Protein AF-A0A7I7ULF3-F1 (afdb_monomer_lite)

Secondary structure (DSSP, 8-state):
---SGGGT-EEEEE-TTTTHHHHHT----EEEETTEEEEEEETTTTSEEEEEETTEEEEEEEEETT-HHHHHHHHHHHHTSS-EEEE--EEEEEEEEPPTT---TTSEEEEEEEE-TT-EEEEESS-SSTTEEEEEEE-SS-SSS-EEEEEEEEE--EEEE--

Organism: Mycolicibacterium pulveris (NCBI:txid36813)

pLDDT: mean 87.23, std 12.92, range [45.28, 98.44]

Sequence (163 aa):
MYGGPANHGWIEQLDRHAFDETLRATPDLHLLINHQGMPLARTKSGTLSLSVDDHGLKVVAVLDRSDPDVQRLEPKMRRGDMDEMSFAFRVKAQKWEAAPGFTDPESLRIIQRVDLNKGDVSVVNFGANPTTSASVRTLTPAINGRTQLFRARFAALTRKVSN

Radius of gyration: 17.11 Å; chains: 1; bounding box: 45×36×48 Å

Structure (mmCIF, N/CA/C/O backbone):
data_AF-A0A7I7ULF3-F1
#
_entry.id   AF-A0A7I7ULF3-F1
#
loop_
_atom_site.group_PDB
_atom_site.id
_atom_site.type_symbol
_atom_site.label_atom_id
_atom_site.label_alt_id
_atom_site.label_comp_id
_atom_site.label_asym_id
_atom_site.label_entity_id
_atom_site.label_seq_id
_atom_site.pdbx_PDB_ins_code
_atom_site.Cartn_x
_atom_site.Cartn_y
_atom_site.Cartn_z
_atom_site.occupancy
_atom_site.B_iso_or_equiv
_atom_site.auth_seq_id
_atom_site.auth_comp_id
_atom_site.auth_asym_id
_atom_site.auth_atom_id
_atom_site.pdbx_PDB_model_num
ATOM 1 N N . MET A 1 1 ? 8.443 13.904 -10.238 1.00 50.88 1 MET A N 1
ATOM 2 C CA . MET A 1 1 ? 9.017 12.545 -10.132 1.00 50.88 1 MET A CA 1
ATOM 3 C C . MET A 1 1 ? 10.221 12.476 -11.067 1.00 50.88 1 MET A C 1
ATOM 5 O O . MET A 1 1 ? 10.044 12.338 -12.272 1.00 50.88 1 MET A O 1
ATOM 9 N N . TYR A 1 2 ? 11.415 12.715 -10.524 1.00 62.31 2 TYR A N 1
ATOM 10 C CA . TYR A 1 2 ? 12.687 12.562 -11.239 1.00 62.31 2 TYR A CA 1
ATOM 11 C C .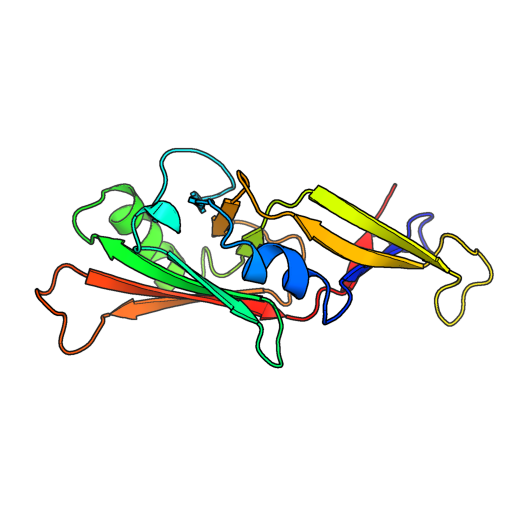 TYR A 1 2 ? 13.025 11.061 -11.344 1.00 62.31 2 TYR A C 1
ATOM 13 O O . TYR A 1 2 ? 12.613 10.304 -10.469 1.00 62.31 2 TYR A O 1
ATOM 21 N N . GLY A 1 3 ? 13.701 10.631 -12.414 1.00 81.06 3 GLY A N 1
ATOM 22 C CA . GLY A 1 3 ? 14.103 9.231 -12.633 1.00 81.06 3 GLY A CA 1
ATOM 23 C C . GLY A 1 3 ? 13.655 8.640 -13.973 1.00 81.06 3 GLY A C 1
ATOM 24 O O . GLY A 1 3 ? 13.226 9.360 -14.883 1.00 81.06 3 GLY A O 1
ATOM 25 N N . GLY A 1 4 ? 13.742 7.316 -14.082 1.00 85.56 4 GLY A N 1
ATOM 26 C CA . GLY A 1 4 ? 13.380 6.531 -15.258 1.00 85.56 4 GLY A CA 1
ATOM 27 C C . GLY A 1 4 ? 14.525 6.344 -16.264 1.00 85.56 4 GLY A C 1
ATOM 28 O O . GLY A 1 4 ? 15.601 6.912 -16.082 1.00 85.56 4 GLY A O 1
ATOM 29 N N . PRO A 1 5 ? 14.283 5.592 -17.351 1.00 89.00 5 PRO A N 1
ATOM 30 C CA . PRO A 1 5 ? 15.323 5.160 -18.293 1.00 89.00 5 PRO A CA 1
ATOM 31 C C . PRO A 1 5 ? 16.129 6.293 -18.931 1.00 89.00 5 PRO A C 1
ATOM 33 O O . PRO A 1 5 ? 17.336 6.181 -19.104 1.00 89.00 5 PRO A O 1
ATOM 36 N N . ALA A 1 6 ? 15.495 7.438 -19.196 1.00 88.75 6 ALA A N 1
ATOM 37 C CA . ALA A 1 6 ? 16.182 8.623 -19.717 1.00 88.75 6 ALA A CA 1
ATOM 38 C C . ALA A 1 6 ? 17.181 9.260 -18.726 1.00 88.75 6 ALA A C 1
ATOM 40 O O . ALA A 1 6 ? 17.999 10.077 -19.129 1.00 88.75 6 ALA A O 1
ATOM 41 N N . ASN A 1 7 ? 17.103 8.906 -17.441 1.00 89.50 7 ASN A N 1
ATOM 42 C CA . ASN A 1 7 ? 17.930 9.432 -16.355 1.00 89.50 7 ASN A CA 1
ATOM 43 C C . ASN A 1 7 ? 18.708 8.305 -15.651 1.00 89.50 7 ASN A C 1
ATOM 45 O O . ASN A 1 7 ? 18.889 8.353 -14.436 1.00 89.50 7 ASN A O 1
ATOM 49 N N . HIS A 1 8 ? 19.113 7.273 -16.399 1.00 86.88 8 HIS A N 1
ATOM 50 C CA . HIS A 1 8 ? 19.850 6.108 -15.890 1.00 86.88 8 HIS A 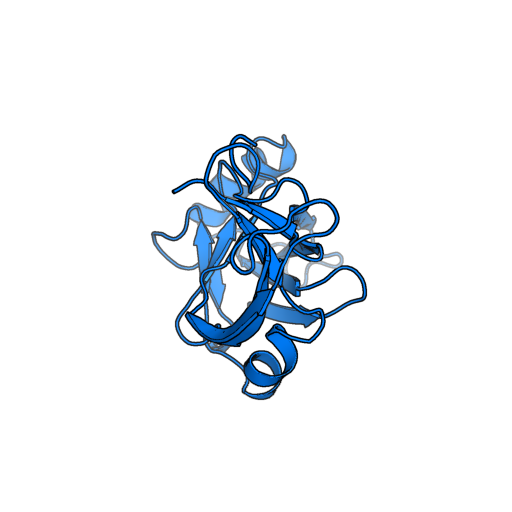CA 1
ATOM 51 C C . HIS A 1 8 ? 19.119 5.285 -14.814 1.00 86.88 8 HIS A C 1
ATOM 53 O O . HIS A 1 8 ? 19.769 4.565 -14.070 1.00 86.88 8 HIS A O 1
ATOM 59 N N . GLY A 1 9 ? 17.794 5.390 -14.706 1.00 91.31 9 GLY A N 1
ATOM 60 C CA . GLY A 1 9 ? 16.980 4.538 -13.833 1.00 91.31 9 GLY A CA 1
ATOM 61 C C . GLY A 1 9 ? 16.032 3.638 -14.628 1.00 91.31 9 GLY A C 1
ATOM 62 O O . GLY A 1 9 ? 16.243 3.404 -15.811 1.00 91.31 9 GLY A O 1
ATOM 63 N N . TRP A 1 10 ? 14.936 3.178 -14.023 1.00 92.75 10 TRP A N 1
ATOM 64 C CA . TRP A 1 10 ? 13.956 2.305 -14.692 1.00 92.75 10 TRP A CA 1
ATOM 65 C C . TRP A 1 10 ? 12.513 2.737 -14.434 1.00 92.75 10 TRP A C 1
ATOM 67 O O . TRP A 1 10 ? 12.219 3.546 -13.550 1.00 92.75 10 TRP A O 1
ATOM 77 N N . ILE A 1 11 ? 11.584 2.219 -15.233 1.00 91.50 11 ILE A N 1
ATOM 78 C CA . ILE A 1 11 ? 10.154 2.257 -14.921 1.00 91.50 11 ILE A CA 1
ATOM 79 C C . ILE A 1 11 ? 9.840 1.023 -14.086 1.00 91.50 11 ILE A C 1
ATOM 81 O O . ILE A 1 11 ? 10.169 -0.090 -14.477 1.00 91.50 11 ILE A O 1
ATOM 85 N N . GLU A 1 12 ? 9.205 1.201 -12.937 1.00 90.81 12 GLU A N 1
ATOM 86 C CA . GLU A 1 12 ? 8.700 0.103 -12.122 1.00 90.81 12 GLU A CA 1
ATOM 87 C C . GLU A 1 12 ? 7.186 0.014 -12.259 1.00 90.81 12 GLU A C 1
ATOM 89 O O . GLU A 1 12 ? 6.487 1.008 -12.052 1.00 90.81 12 GLU A O 1
ATOM 94 N N . GLN A 1 13 ? 6.697 -1.179 -12.586 1.00 90.00 13 GLN A N 1
ATOM 95 C CA . GLN A 1 13 ? 5.284 -1.488 -12.730 1.00 90.00 13 GLN A CA 1
ATOM 96 C C . GLN A 1 13 ? 4.906 -2.706 -11.882 1.00 90.00 13 GLN A C 1
ATOM 98 O O . GLN A 1 13 ? 5.607 -3.718 -11.901 1.00 90.00 13 GLN A O 1
ATOM 103 N N . LEU A 1 14 ? 3.780 -2.646 -11.169 1.00 89.75 14 LEU A N 1
ATOM 104 C CA . LEU A 1 14 ? 3.158 -3.842 -10.595 1.00 89.75 14 LEU A CA 1
ATOM 105 C C . LEU A 1 14 ? 2.202 -4.477 -11.607 1.00 89.75 14 LEU A C 1
ATOM 107 O O . LEU A 1 14 ? 1.374 -3.796 -12.212 1.00 89.75 14 LEU A O 1
ATOM 111 N N . ASP A 1 15 ? 2.301 -5.794 -11.765 1.00 90.88 15 ASP A N 1
ATOM 112 C CA . ASP A 1 15 ? 1.310 -6.570 -12.504 1.00 90.88 15 ASP A CA 1
ATOM 113 C C . ASP A 1 15 ? -0.065 -6.453 -11.822 1.00 90.88 15 ASP A C 1
ATOM 115 O O . ASP A 1 15 ? -0.161 -6.403 -10.592 1.00 90.88 15 ASP A O 1
ATOM 119 N N . ARG A 1 16 ? -1.147 -6.440 -12.609 1.00 87.88 16 ARG A N 1
ATOM 120 C CA . ARG A 1 16 ? -2.520 -6.356 -12.080 1.00 87.88 16 ARG A CA 1
ATOM 121 C C . ARG A 1 16 ? -2.864 -7.514 -11.132 1.00 87.88 16 ARG A C 1
ATOM 123 O O . ARG A 1 16 ? -3.711 -7.350 -10.263 1.00 87.88 16 ARG A O 1
ATOM 130 N N . HIS A 1 17 ? -2.186 -8.653 -11.279 1.00 91.44 17 HIS A N 1
ATOM 131 C CA . HIS A 1 17 ? -2.336 -9.845 -10.444 1.00 91.44 17 HIS A CA 1
ATOM 132 C C . HIS A 1 17 ? -1.272 -9.953 -9.341 1.00 91.44 17 HIS A C 1
ATOM 134 O O . HIS A 1 17 ? -1.201 -10.971 -8.650 1.00 91.44 17 HIS A O 1
ATOM 140 N N . ALA A 1 18 ? -0.442 -8.922 -9.129 1.00 93.38 18 ALA A N 1
ATOM 141 C CA . ALA A 1 18 ? 0.690 -8.993 -8.202 1.00 93.38 18 ALA A CA 1
ATOM 142 C C . ALA A 1 18 ? 0.294 -9.310 -6.752 1.00 93.38 18 ALA A C 1
ATOM 144 O O . ALA A 1 18 ? 1.089 -9.895 -6.011 1.00 93.38 18 ALA A O 1
ATOM 145 N N . PHE A 1 19 ? -0.930 -8.953 -6.356 1.00 95.19 19 PHE A N 1
ATOM 146 C CA . PHE A 1 19 ? -1.458 -9.154 -5.007 1.00 95.19 19 PHE A CA 1
ATOM 147 C C . PHE A 1 19 ? -2.252 -10.457 -4.831 1.00 95.19 19 PHE A C 1
ATOM 149 O O . PHE A 1 19 ? -2.554 -10.837 -3.700 1.00 95.19 19 PHE A O 1
ATOM 156 N N . ASP A 1 20 ? -2.583 -11.160 -5.913 1.00 94.56 20 ASP A N 1
ATOM 157 C CA . ASP A 1 20 ? -3.540 -12.270 -5.893 1.00 94.56 20 ASP A CA 1
ATOM 158 C C . ASP A 1 20 ? -3.112 -13.402 -4.947 1.00 94.56 20 ASP A C 1
ATOM 160 O O . ASP A 1 20 ? -3.911 -13.912 -4.161 1.00 94.56 20 ASP A O 1
ATOM 164 N N . GLU A 1 21 ? -1.839 -13.800 -5.006 1.00 96.81 21 GLU A N 1
ATOM 165 C CA . GLU A 1 21 ? -1.302 -14.877 -4.168 1.00 96.81 21 GLU A CA 1
ATOM 166 C C . GLU A 1 21 ? -1.251 -14.476 -2.692 1.00 96.81 21 GLU A C 1
ATOM 168 O O . GLU A 1 21 ? -1.743 -15.214 -1.838 1.00 96.81 21 GLU A O 1
ATOM 173 N N . THR A 1 22 ? -0.705 -13.295 -2.388 1.00 97.56 22 THR A N 1
ATOM 174 C CA . THR A 1 22 ? -0.580 -12.840 -0.999 1.00 97.56 22 THR A CA 1
ATOM 175 C C . THR A 1 22 ? -1.943 -12.628 -0.352 1.00 97.56 22 THR A C 1
ATOM 177 O O . THR A 1 22 ? -2.115 -13.040 0.790 1.00 97.56 22 THR A O 1
ATOM 180 N N . LEU A 1 23 ? -2.938 -12.092 -1.071 1.00 96.81 23 LEU A N 1
ATOM 181 C CA . LEU A 1 23 ? -4.286 -11.892 -0.530 1.00 96.81 23 LEU A CA 1
ATOM 182 C C . LEU A 1 23 ? -5.030 -13.211 -0.295 1.00 96.81 23 LEU A C 1
ATOM 184 O O . LEU A 1 23 ? -5.699 -13.340 0.731 1.00 96.81 23 LEU A O 1
ATOM 188 N N . ARG A 1 24 ? -4.869 -14.215 -1.172 1.00 97.38 24 ARG A N 1
ATOM 189 C CA . ARG A 1 24 ? -5.397 -15.572 -0.926 1.00 97.38 24 ARG A CA 1
ATOM 190 C C . ARG A 1 24 ? -4.805 -16.214 0.329 1.00 97.38 24 ARG A C 1
ATOM 192 O O . ARG A 1 24 ? -5.496 -16.976 0.994 1.00 97.38 24 ARG A O 1
ATOM 199 N N . ALA A 1 25 ? -3.556 -15.893 0.662 1.00 97.38 25 ALA A N 1
ATOM 200 C CA . ALA A 1 25 ? -2.887 -16.381 1.864 1.00 97.38 25 ALA A CA 1
ATOM 201 C C . ALA A 1 25 ? -3.288 -15.633 3.152 1.00 97.38 25 ALA A C 1
ATOM 203 O O . ALA A 1 25 ? -2.747 -15.936 4.215 1.00 97.38 25 ALA A O 1
ATOM 204 N N . THR A 1 26 ? -4.228 -14.676 3.092 1.00 96.38 26 THR A N 1
ATOM 205 C CA . THR A 1 26 ? -4.720 -13.894 4.244 1.00 96.38 26 THR A CA 1
ATOM 206 C C . THR A 1 26 ? -3.580 -13.253 5.055 1.00 96.38 26 THR A C 1
ATOM 208 O O . THR A 1 26 ? -3.293 -13.674 6.177 1.00 96.38 26 THR A O 1
ATOM 211 N N . PRO A 1 27 ? -2.880 -12.251 4.494 1.00 97.88 27 PRO A N 1
ATOM 212 C CA . PRO A 1 27 ? -1.640 -11.757 5.069 1.00 97.88 27 PRO A CA 1
ATOM 213 C C . PRO A 1 27 ? -1.898 -11.034 6.396 1.00 97.88 27 PRO A C 1
ATOM 215 O O . PRO A 1 27 ? -2.889 -10.317 6.559 1.00 97.88 27 PRO A O 1
ATOM 218 N N . ASP A 1 28 ? -0.981 -11.198 7.349 1.00 98.38 28 ASP A N 1
ATOM 219 C CA . ASP A 1 28 ? -1.001 -10.502 8.636 1.00 98.38 28 ASP A CA 1
ATOM 220 C C . ASP A 1 28 ? -0.160 -9.224 8.552 1.00 98.38 28 ASP A C 1
ATOM 222 O O . ASP A 1 28 ? 1.069 -9.302 8.567 1.00 98.38 28 ASP A O 1
ATOM 226 N N . LEU A 1 29 ? -0.807 -8.061 8.451 1.00 98.25 29 LEU A N 1
ATOM 227 C CA . LEU A 1 29 ? -0.141 -6.762 8.337 1.00 98.25 29 LEU A CA 1
ATOM 228 C C . LEU A 1 29 ? -0.875 -5.654 9.097 1.00 98.25 29 LEU A C 1
ATOM 230 O O . LEU A 1 29 ? -2.043 -5.798 9.479 1.00 98.25 29 LEU A O 1
ATOM 234 N N . HIS A 1 30 ? -0.170 -4.544 9.300 1.00 98.44 30 HIS A N 1
ATOM 235 C CA . HIS A 1 30 ? -0.662 -3.368 10.012 1.00 98.44 30 HIS A CA 1
ATOM 236 C C . HIS A 1 30 ? -1.076 -2.235 9.069 1.00 98.44 30 HIS A C 1
ATOM 238 O O . HIS A 1 30 ? -0.581 -2.134 7.949 1.00 98.44 30 HIS A O 1
ATOM 244 N N . LEU A 1 31 ? -1.953 -1.363 9.565 1.00 97.81 31 LEU A N 1
ATOM 245 C CA . LEU A 1 31 ? -2.107 0.007 9.087 1.00 97.81 31 LEU A CA 1
ATOM 246 C C . LEU A 1 31 ? -1.333 0.937 10.027 1.00 97.81 31 LEU A C 1
ATOM 248 O O . LEU A 1 31 ? -1.653 0.981 11.217 1.00 97.81 31 LEU A O 1
ATOM 252 N N . LEU A 1 32 ? -0.342 1.660 9.504 1.00 97.31 32 LEU A N 1
ATOM 253 C CA . LEU A 1 32 ? 0.512 2.583 10.261 1.00 97.31 32 LEU A CA 1
ATOM 254 C C . LEU A 1 32 ? 0.418 4.022 9.723 1.00 97.31 32 LEU A C 1
ATOM 256 O O . LEU A 1 32 ? -0.295 4.320 8.759 1.00 97.31 32 LEU A O 1
ATOM 260 N N . ILE A 1 33 ? 1.177 4.917 10.355 1.00 95.75 33 ILE A N 1
ATOM 261 C CA . ILE A 1 33 ? 1.478 6.260 9.857 1.00 95.75 33 ILE A CA 1
ATOM 262 C C . ILE A 1 33 ? 2.975 6.295 9.544 1.00 95.75 33 ILE A C 1
ATOM 264 O O . ILE A 1 33 ? 3.787 5.975 10.408 1.00 95.75 33 ILE A O 1
ATOM 268 N N . ASN A 1 34 ? 3.359 6.683 8.326 1.00 95.06 34 ASN A N 1
ATOM 269 C CA . ASN A 1 34 ? 4.764 6.790 7.905 1.00 95.06 34 ASN A CA 1
ATOM 270 C C . ASN A 1 34 ? 5.614 5.528 8.187 1.00 95.06 34 ASN A C 1
ATOM 272 O O . ASN A 1 34 ? 6.778 5.659 8.561 1.00 95.06 34 ASN A O 1
ATOM 276 N N . HIS A 1 35 ? 5.043 4.325 8.027 1.00 95.88 35 HIS A N 1
ATOM 277 C CA . HIS A 1 35 ? 5.716 3.032 8.242 1.00 95.88 35 HIS A CA 1
ATOM 278 C C . HIS A 1 35 ? 6.303 2.819 9.648 1.00 95.88 35 HIS A C 1
ATOM 280 O O . HIS A 1 35 ? 7.221 2.021 9.831 1.00 95.88 35 HIS A O 1
ATOM 286 N N . GLN A 1 36 ? 5.800 3.531 10.658 1.00 95.56 36 GLN A N 1
ATOM 287 C CA . GLN A 1 36 ? 6.374 3.512 12.001 1.00 95.56 36 GLN A CA 1
ATOM 288 C C . GLN A 1 36 ? 5.308 3.631 13.093 1.00 95.56 36 GLN A C 1
ATOM 290 O O . GLN A 1 36 ? 4.146 3.937 12.830 1.00 95.56 36 GLN A O 1
ATOM 295 N N . GLY A 1 37 ? 5.735 3.413 14.338 1.00 94.94 37 GLY A N 1
ATOM 296 C CA . GLY A 1 37 ? 4.895 3.579 15.521 1.00 94.94 37 GLY A CA 1
ATOM 297 C C . GLY A 1 37 ? 3.937 2.415 15.779 1.00 94.94 37 GLY A C 1
ATOM 298 O O . GLY A 1 37 ? 4.167 1.280 15.356 1.00 94.94 37 GLY A O 1
ATOM 299 N N . MET A 1 38 ? 2.887 2.702 16.549 1.00 96.50 38 MET A N 1
ATOM 300 C CA . MET A 1 38 ? 1.860 1.728 16.919 1.00 96.50 38 MET A CA 1
ATOM 301 C C . MET A 1 38 ? 0.813 1.575 15.804 1.00 96.50 38 MET A C 1
ATOM 303 O O . MET A 1 38 ? 0.558 2.525 15.062 1.00 96.50 38 MET A O 1
ATOM 307 N N . PRO A 1 39 ? 0.205 0.385 15.655 1.00 97.44 39 PRO A N 1
ATOM 308 C CA . PRO A 1 39 ? -0.760 0.143 14.595 1.00 97.44 39 PRO A CA 1
ATOM 309 C C . PRO A 1 39 ? -2.125 0.763 14.874 1.00 97.44 39 PRO A C 1
ATOM 311 O O . PRO A 1 39 ? -2.705 0.541 15.931 1.00 97.44 39 PRO A O 1
ATOM 314 N N . LEU A 1 40 ? -2.680 1.426 13.858 1.00 97.31 40 LEU A N 1
ATOM 315 C CA . LEU A 1 40 ? -4.053 1.938 13.861 1.00 97.31 40 LEU A CA 1
ATOM 316 C C . LEU A 1 40 ? -5.083 0.828 13.608 1.00 97.31 40 LEU A C 1
ATOM 318 O O . LEU A 1 40 ? -6.223 0.895 14.059 1.00 97.31 40 LEU A O 1
ATOM 322 N N . ALA A 1 41 ? -4.700 -0.183 12.824 1.00 97.94 41 ALA A N 1
ATOM 323 C CA . ALA A 1 41 ? -5.524 -1.346 12.515 1.00 97.94 41 ALA A CA 1
ATOM 324 C C . ALA A 1 41 ? -4.657 -2.536 12.076 1.00 97.94 41 ALA A C 1
ATOM 326 O O . ALA A 1 41 ? -3.489 -2.373 11.717 1.00 97.94 41 ALA A O 1
ATOM 327 N N . ARG A 1 42 ? -5.223 -3.748 12.088 1.00 98.06 42 ARG A N 1
ATOM 328 C CA . ARG A 1 42 ? -4.514 -4.977 11.703 1.00 98.06 42 ARG A CA 1
ATOM 329 C C . ARG A 1 42 ? -5.458 -6.007 11.101 1.00 98.06 42 ARG A C 1
ATOM 331 O O . ARG A 1 42 ? -6.600 -6.147 11.541 1.00 98.06 42 ARG A O 1
ATOM 338 N N . THR A 1 43 ? -4.980 -6.750 10.104 1.00 98.19 43 THR A N 1
ATOM 339 C CA . THR A 1 43 ? -5.791 -7.790 9.449 1.00 98.19 43 THR A CA 1
ATOM 340 C C . THR A 1 43 ? -6.148 -8.918 10.415 1.00 98.19 43 THR A C 1
ATOM 342 O O . THR A 1 43 ? -7.310 -9.302 10.507 1.00 98.19 43 THR A O 1
ATOM 345 N N . LYS A 1 44 ? -5.189 -9.382 11.228 1.00 97.75 44 LYS A N 1
ATOM 346 C CA . LYS A 1 44 ? -5.413 -10.426 12.243 1.00 97.75 44 LYS A CA 1
ATOM 347 C C . LYS A 1 44 ? -6.454 -10.055 13.310 1.00 97.75 44 LYS A C 1
ATOM 349 O O . LYS A 1 44 ? -7.138 -10.945 13.802 1.00 97.75 44 LYS A O 1
ATOM 354 N N . SER A 1 45 ? -6.579 -8.778 13.687 1.00 96.94 45 SER A N 1
ATOM 355 C CA . SER A 1 45 ? -7.603 -8.324 14.647 1.00 96.94 45 SER A CA 1
ATOM 356 C C . SER A 1 45 ? -8.951 -8.012 13.992 1.00 96.94 45 SER A C 1
ATOM 358 O O . SER A 1 45 ? -9.876 -7.607 14.687 1.00 96.94 45 SER A O 1
ATOM 360 N N . GLY A 1 46 ? -9.070 -8.154 12.667 1.00 96.38 46 GLY A N 1
ATOM 361 C CA . GLY A 1 46 ? -10.302 -7.881 11.923 1.00 96.38 46 GLY A CA 1
ATOM 362 C C . GLY A 1 46 ? -10.632 -6.395 11.748 1.00 96.38 46 GLY A C 1
ATOM 363 O O . GLY A 1 46 ? -11.690 -6.069 11.220 1.00 96.38 46 GLY A O 1
ATOM 364 N N . THR A 1 47 ? -9.742 -5.482 12.154 1.00 96.62 47 THR A N 1
ATOM 365 C CA . THR A 1 47 ? -9.950 -4.027 12.015 1.00 96.62 47 THR A CA 1
ATOM 366 C C . THR A 1 47 ? -9.407 -3.469 10.701 1.00 96.62 47 THR A C 1
ATOM 368 O O . THR A 1 47 ? -9.636 -2.304 10.393 1.00 96.62 47 THR A O 1
ATOM 371 N N . LEU A 1 48 ? -8.717 -4.287 9.902 1.00 97.69 48 LEU A N 1
ATOM 372 C CA . LEU A 1 48 ? -8.183 -3.948 8.583 1.00 97.69 48 LEU A CA 1
ATOM 373 C C . LEU A 1 48 ? -8.541 -5.053 7.583 1.00 97.69 48 LEU A C 1
ATOM 375 O O . LEU A 1 48 ? -8.453 -6.241 7.882 1.00 97.69 48 LEU A O 1
ATOM 379 N N . SER A 1 49 ? -8.929 -4.660 6.377 1.00 96.81 49 SER A N 1
ATOM 380 C CA . SER A 1 49 ? -9.259 -5.548 5.265 1.00 96.81 49 SER A CA 1
ATOM 381 C C . SER A 1 49 ? -8.619 -5.041 3.978 1.00 96.81 49 SER A C 1
ATOM 383 O O . SER A 1 49 ? -8.645 -3.842 3.691 1.00 96.81 49 SER A O 1
ATOM 385 N N . LEU A 1 50 ? -8.052 -5.968 3.206 1.00 95.12 50 LEU A N 1
ATOM 386 C CA . LEU A 1 50 ? -7.435 -5.703 1.911 1.00 95.12 50 LEU A CA 1
ATOM 387 C C . LEU A 1 50 ? -8.163 -6.488 0.820 1.00 95.12 50 LEU A C 1
ATOM 389 O O . LEU A 1 50 ? -8.619 -7.605 1.044 1.00 95.12 50 LEU A O 1
ATOM 393 N N . SER A 1 51 ? -8.270 -5.892 -0.361 1.00 93.94 51 SER A N 1
ATOM 394 C CA . SER A 1 51 ? -8.855 -6.504 -1.561 1.00 93.94 51 SER A CA 1
ATOM 395 C C . SER A 1 51 ? -8.240 -5.8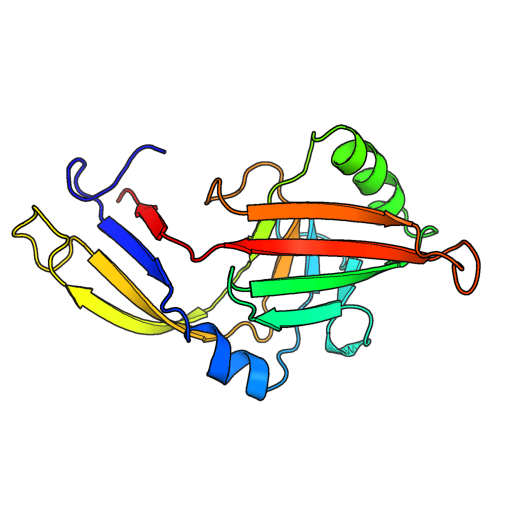72 -2.807 1.00 93.94 51 SER A C 1
ATOM 397 O O . SER A 1 51 ? -7.563 -4.856 -2.688 1.00 93.94 51 SER A O 1
ATOM 399 N N . VAL A 1 52 ? -8.477 -6.437 -3.988 1.00 90.38 52 VAL A N 1
ATOM 400 C CA . VAL A 1 52 ? -8.156 -5.789 -5.270 1.00 90.38 52 VAL A CA 1
ATOM 401 C C . VAL A 1 52 ? -9.461 -5.405 -5.959 1.00 90.38 52 VAL A C 1
ATOM 403 O O . VAL A 1 52 ? -10.438 -6.150 -5.892 1.00 90.38 52 VAL A O 1
ATOM 406 N N . ASP A 1 53 ? -9.486 -4.234 -6.587 1.00 85.19 53 ASP A N 1
ATOM 407 C CA . ASP A 1 53 ? -10.506 -3.852 -7.566 1.00 85.19 53 ASP A CA 1
ATOM 408 C C . ASP A 1 53 ? -9.843 -3.332 -8.852 1.00 85.19 53 ASP A C 1
ATOM 410 O O . ASP A 1 53 ? -8.618 -3.351 -8.960 1.00 85.19 53 ASP A O 1
ATOM 414 N N . ASP A 1 54 ? -10.634 -2.867 -9.822 1.00 80.44 54 ASP A N 1
ATOM 415 C CA . ASP A 1 54 ? -10.138 -2.403 -11.129 1.00 80.44 54 ASP A CA 1
ATOM 416 C C . ASP A 1 54 ? -9.102 -1.268 -11.044 1.00 80.44 54 ASP A C 1
ATOM 418 O O . ASP A 1 54 ? -8.398 -1.001 -12.015 1.00 80.44 54 ASP A O 1
ATOM 422 N N . HIS A 1 55 ? -8.998 -0.589 -9.896 1.00 76.38 55 HIS A N 1
ATOM 423 C CA . HIS A 1 55 ? -7.982 0.433 -9.679 1.00 76.38 55 HIS A CA 1
ATOM 424 C C . HIS A 1 55 ? -6.688 -0.184 -9.153 1.00 76.38 55 HIS A C 1
ATOM 426 O O . HIS A 1 55 ? -5.623 0.260 -9.555 1.00 76.38 55 HIS A O 1
ATOM 432 N N . GLY A 1 56 ? -6.754 -1.195 -8.285 1.00 83.62 56 GLY A N 1
ATOM 433 C CA . GLY A 1 56 ? -5.593 -1.844 -7.677 1.00 83.62 56 GLY A CA 1
ATOM 434 C C . GLY A 1 56 ? -5.872 -2.277 -6.240 1.00 83.62 56 GLY A C 1
ATOM 435 O O . GLY A 1 56 ? -6.974 -2.727 -5.920 1.00 83.62 56 GLY A O 1
ATOM 436 N N . LEU A 1 57 ? -4.875 -2.169 -5.356 1.00 89.50 57 LEU A N 1
ATOM 437 C CA . LEU A 1 57 ? -5.028 -2.583 -3.961 1.00 89.50 57 LEU A CA 1
ATOM 438 C C . LEU A 1 57 ? -5.974 -1.623 -3.226 1.00 89.50 57 LEU A C 1
ATOM 440 O O . LEU A 1 57 ? -5.756 -0.414 -3.158 1.00 89.50 57 LEU A O 1
ATOM 444 N N . LYS A 1 58 ? -7.023 -2.171 -2.628 1.00 91.69 58 LYS A N 1
ATOM 445 C CA . LYS A 1 58 ? -8.009 -1.463 -1.819 1.00 91.69 58 LYS A CA 1
ATOM 446 C C . LYS A 1 58 ? -7.827 -1.822 -0.355 1.00 91.69 58 LYS A C 1
ATOM 448 O O . LYS A 1 58 ? -7.844 -2.995 0.015 1.00 91.69 58 LYS A O 1
ATOM 453 N N . VAL A 1 59 ? -7.740 -0.790 0.475 1.00 93.50 59 VAL A N 1
ATOM 454 C CA . VAL A 1 59 ? -7.539 -0.884 1.920 1.00 93.50 59 VAL A CA 1
ATOM 455 C C . VAL A 1 59 ? -8.739 -0.281 2.633 1.00 93.50 59 VAL A C 1
ATOM 457 O O . VAL A 1 59 ? -9.139 0.852 2.362 1.00 93.50 59 VAL A O 1
ATOM 460 N N . VAL A 1 60 ? -9.325 -1.039 3.555 1.00 95.00 60 VAL A N 1
ATOM 461 C CA . VAL A 1 60 ? -10.442 -0.593 4.390 1.00 95.00 60 VAL A CA 1
ATOM 462 C C . VAL A 1 60 ? -10.110 -0.889 5.840 1.00 95.00 60 VAL A C 1
ATOM 464 O O . VAL A 1 60 ? -9.795 -2.028 6.169 1.00 95.00 60 VAL A O 1
ATOM 467 N N . ALA A 1 61 ? -10.200 0.117 6.705 1.00 95.31 61 ALA A N 1
ATOM 468 C CA . ALA A 1 61 ? -9.960 -0.060 8.129 1.00 95.31 61 ALA A CA 1
ATOM 469 C C . ALA A 1 61 ? -11.048 0.586 8.984 1.00 95.31 61 ALA A C 1
ATOM 471 O O . ALA A 1 61 ? -11.653 1.597 8.620 1.00 95.31 61 ALA A O 1
ATOM 472 N N . VAL A 1 62 ? -11.283 -0.037 10.130 1.00 94.00 62 VAL A N 1
ATOM 473 C CA . VAL A 1 62 ? -12.201 0.386 11.177 1.00 94.00 62 VAL A CA 1
ATOM 474 C C . VAL A 1 62 ? -11.345 0.952 12.304 1.00 94.00 62 VAL A C 1
ATOM 476 O O . VAL A 1 62 ? -10.645 0.200 12.977 1.00 94.00 62 VAL A O 1
ATOM 479 N N . LEU A 1 63 ? -11.366 2.274 12.469 1.00 93.44 63 LEU A N 1
ATOM 480 C CA . LEU A 1 63 ? -10.509 2.987 13.418 1.00 93.44 63 LEU A CA 1
ATOM 481 C C . LEU A 1 63 ? -11.273 3.360 14.692 1.00 93.44 63 LEU A C 1
ATOM 483 O O . LEU A 1 63 ? -12.435 3.779 14.619 1.00 93.44 63 LEU A O 1
ATOM 487 N N . ASP A 1 64 ? -10.601 3.255 15.838 1.00 91.50 64 ASP A N 1
ATOM 488 C CA . ASP A 1 64 ? -11.110 3.692 17.139 1.00 91.50 64 ASP A CA 1
ATOM 489 C C . ASP A 1 64 ? -10.875 5.199 17.327 1.00 91.50 64 ASP A C 1
ATOM 491 O O . ASP A 1 64 ? -9.748 5.679 17.310 1.00 91.50 64 ASP A O 1
ATOM 495 N N . ARG A 1 65 ? -11.946 5.974 17.521 1.00 89.69 65 ARG A N 1
ATOM 496 C CA . ARG A 1 65 ? -11.874 7.428 17.753 1.00 89.69 65 ARG A CA 1
ATOM 497 C C . ARG A 1 65 ? -11.249 7.821 19.082 1.00 89.69 65 ARG A C 1
ATOM 499 O O . ARG A 1 65 ? -10.910 8.990 19.258 1.00 89.69 65 ARG A O 1
ATOM 506 N N . SER A 1 66 ? -11.176 6.903 20.036 1.00 92.94 66 SER A N 1
ATOM 507 C CA . SER A 1 66 ? -10.526 7.152 21.320 1.00 92.94 66 SER A CA 1
ATOM 508 C C . SER A 1 66 ? -9.007 6.990 21.253 1.00 92.94 66 SER A C 1
ATOM 510 O O . SER A 1 66 ? -8.320 7.477 22.147 1.00 92.94 66 SER A O 1
ATOM 512 N N . ASP A 1 67 ? -8.487 6.390 20.178 1.00 95.06 67 ASP A N 1
ATOM 513 C CA . ASP A 1 67 ? -7.055 6.269 19.929 1.00 95.06 67 ASP A CA 1
ATOM 514 C C . ASP A 1 67 ? -6.429 7.662 19.678 1.00 95.06 67 ASP A C 1
ATOM 516 O O . ASP A 1 67 ? -6.840 8.370 18.745 1.00 95.06 67 ASP A O 1
ATOM 520 N N . PRO A 1 68 ? -5.428 8.079 20.479 1.00 95.88 68 PRO A N 1
ATOM 521 C CA . PRO A 1 68 ? -4.736 9.350 20.291 1.00 95.88 68 PRO A CA 1
ATOM 522 C C . PRO A 1 68 ? -4.097 9.522 18.906 1.00 95.88 68 PRO A C 1
ATOM 524 O O . PRO A 1 68 ? -4.046 10.644 18.398 1.00 95.88 68 PRO A O 1
ATOM 527 N N . ASP A 1 69 ? -3.614 8.451 18.275 1.00 95.88 69 ASP A N 1
ATOM 528 C CA . ASP A 1 69 ? -3.006 8.524 16.945 1.00 95.88 69 ASP A CA 1
ATOM 529 C C . ASP A 1 69 ? -4.069 8.763 15.866 1.00 95.88 69 ASP A C 1
ATOM 531 O O . ASP A 1 69 ? -3.879 9.609 14.986 1.00 95.88 69 ASP A O 1
ATOM 535 N N . VAL A 1 70 ? -5.247 8.141 15.997 1.00 95.12 70 VAL A N 1
ATOM 536 C CA . VAL A 1 70 ? -6.407 8.417 15.130 1.00 95.12 70 VAL A CA 1
ATOM 537 C C . VAL A 1 70 ? -6.871 9.868 15.284 1.00 95.12 70 VAL A C 1
ATOM 539 O O . VAL A 1 70 ? -7.093 10.548 14.279 1.00 95.12 70 VAL A O 1
ATOM 542 N N . GLN A 1 71 ? -6.962 10.379 16.517 1.00 94.75 71 GLN A N 1
ATOM 543 C CA . GLN A 1 71 ? -7.352 11.770 16.791 1.00 94.75 71 GLN A CA 1
ATOM 544 C C . GLN A 1 71 ? -6.374 12.790 16.193 1.00 94.75 71 GLN A C 1
ATOM 546 O O . GLN A 1 71 ? -6.785 13.859 15.739 1.00 94.75 71 GLN A O 1
ATOM 551 N N . ARG A 1 72 ? -5.075 12.471 16.164 1.00 95.12 72 ARG A N 1
ATOM 552 C CA . ARG A 1 72 ? -4.049 13.320 15.537 1.00 95.12 72 ARG A CA 1
ATOM 553 C C . ARG A 1 72 ? -4.089 13.263 14.015 1.00 95.12 72 ARG A C 1
ATOM 555 O O . ARG A 1 72 ? -3.773 14.277 13.379 1.00 95.12 72 ARG A O 1
ATOM 562 N N . LEU A 1 73 ? -4.406 12.102 13.446 1.00 94.31 73 LEU A N 1
ATOM 563 C CA . LEU A 1 73 ? -4.392 11.859 12.006 1.00 94.31 73 LEU A CA 1
ATOM 564 C C . LEU A 1 73 ? -5.630 12.435 11.310 1.00 94.31 73 LEU A C 1
ATOM 566 O O . LEU A 1 73 ? -5.499 13.127 10.302 1.00 94.31 73 LEU A O 1
ATOM 570 N N . GLU A 1 74 ? -6.822 12.206 11.865 1.00 92.50 74 GLU A N 1
ATOM 571 C CA . GLU A 1 74 ? -8.100 12.594 11.256 1.00 92.50 74 GLU A CA 1
ATOM 572 C C . GLU A 1 74 ? -8.150 14.053 10.754 1.00 92.50 74 GLU A C 1
ATOM 574 O O . GLU A 1 74 ? -8.493 14.253 9.587 1.00 92.50 74 GLU A O 1
ATOM 579 N N . PRO A 1 75 ? -7.809 15.092 11.545 1.00 94.12 75 PRO A N 1
ATOM 580 C CA . PRO A 1 75 ? -7.890 16.471 11.067 1.00 94.12 75 PRO A CA 1
ATOM 581 C C . PRO A 1 75 ? -6.902 16.779 9.932 1.00 94.12 75 PRO A C 1
ATOM 583 O O . PRO A 1 75 ? -7.209 17.623 9.096 1.00 94.12 75 PRO A O 1
ATOM 586 N N . LYS A 1 76 ? -5.748 16.098 9.874 1.00 94.75 76 LYS A N 1
ATOM 587 C CA . LYS A 1 76 ? -4.761 16.255 8.788 1.00 94.75 76 LYS A CA 1
ATOM 588 C C . LYS A 1 76 ? -5.302 15.670 7.493 1.00 94.75 76 LYS A C 1
ATOM 590 O O . LYS A 1 76 ? -5.306 16.343 6.471 1.00 94.75 76 LYS A O 1
ATOM 595 N N . MET A 1 77 ? -5.873 14.470 7.571 1.00 91.31 77 MET A N 1
ATOM 596 C CA . MET A 1 77 ? -6.547 13.847 6.432 1.00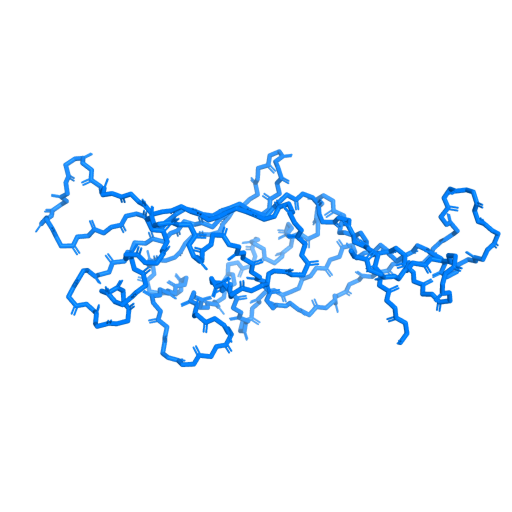 91.31 77 MET A CA 1
ATOM 597 C C . MET A 1 77 ? -7.736 14.681 5.941 1.00 91.31 77 MET A C 1
ATOM 599 O O . MET A 1 77 ? -7.905 14.866 4.743 1.00 91.31 77 MET A O 1
ATOM 603 N N . ARG A 1 78 ? -8.550 15.232 6.854 1.00 89.06 78 ARG A N 1
ATOM 604 C CA . ARG A 1 78 ? -9.700 16.083 6.492 1.00 89.06 78 ARG A CA 1
ATOM 605 C C . ARG A 1 78 ? -9.297 17.361 5.759 1.00 89.06 78 ARG A C 1
ATOM 607 O O . ARG A 1 78 ? -10.066 17.822 4.923 1.00 89.06 78 ARG A O 1
ATOM 614 N N . ARG A 1 79 ? -8.140 17.940 6.089 1.00 93.38 79 ARG A N 1
ATOM 615 C CA . ARG A 1 79 ? -7.595 19.116 5.394 1.00 93.38 79 ARG A CA 1
ATOM 616 C C . ARG A 1 79 ? -6.865 18.776 4.093 1.00 93.38 79 ARG A C 1
ATOM 618 O O . ARG A 1 79 ? -6.624 19.685 3.311 1.00 93.38 79 ARG A O 1
ATOM 625 N N . GLY A 1 80 ? -6.542 17.501 3.869 1.00 88.12 80 GLY A N 1
ATOM 626 C CA . GLY A 1 80 ? -5.688 17.067 2.762 1.00 88.12 80 GLY A CA 1
ATOM 627 C C . GLY A 1 80 ? -4.189 17.205 3.048 1.00 88.12 80 GLY A C 1
ATOM 628 O O . GLY A 1 80 ? -3.393 17.118 2.129 1.00 88.12 80 GLY A O 1
ATOM 629 N N . ASP A 1 81 ? -3.779 17.399 4.308 1.00 92.75 81 ASP A N 1
ATOM 630 C CA . ASP A 1 81 ? -2.353 17.461 4.674 1.00 92.75 81 ASP A CA 1
ATOM 631 C C . ASP A 1 81 ? -1.673 16.079 4.577 1.00 92.75 81 ASP A C 1
ATOM 633 O O . ASP A 1 81 ? -0.450 15.981 4.542 1.00 92.75 81 ASP A O 1
ATOM 637 N N . MET A 1 82 ? -2.472 15.009 4.649 1.00 92.31 82 MET A N 1
ATOM 638 C CA . MET A 1 82 ? -2.042 13.612 4.561 1.00 92.31 82 MET A CA 1
ATOM 639 C C . MET A 1 82 ? -3.130 12.798 3.851 1.00 92.31 82 MET A C 1
ATOM 641 O O . MET A 1 82 ? -4.035 12.267 4.496 1.00 92.31 82 MET A O 1
ATOM 645 N N . ASP A 1 83 ? -3.077 12.727 2.529 1.00 87.56 83 ASP A N 1
ATOM 646 C CA . ASP A 1 83 ? -4.032 11.998 1.682 1.00 87.56 83 ASP A CA 1
ATOM 647 C C . ASP A 1 83 ? -3.362 10.935 0.791 1.00 87.56 83 ASP A C 1
ATOM 649 O O . ASP A 1 83 ? -4.042 10.223 0.047 1.00 87.56 83 ASP A O 1
ATOM 653 N N . GLU A 1 84 ? -2.048 10.762 0.934 1.00 89.12 84 GLU A N 1
ATOM 654 C CA . GLU A 1 84 ? -1.246 9.781 0.210 1.00 89.12 84 GLU A CA 1
ATOM 655 C C . GLU A 1 84 ? -1.006 8.502 1.023 1.00 89.12 84 GLU A C 1
ATOM 657 O O . GLU A 1 84 ? -1.059 8.474 2.260 1.00 89.12 84 GLU A O 1
ATOM 662 N N . MET A 1 85 ? -0.721 7.410 0.311 1.00 89.56 85 MET A N 1
ATOM 663 C CA . MET A 1 85 ? -0.501 6.097 0.907 1.00 89.56 85 MET A CA 1
ATOM 664 C C . MET A 1 85 ? 0.760 5.419 0.402 1.00 89.56 85 MET A C 1
ATOM 666 O O . MET A 1 85 ? 1.220 5.615 -0.720 1.00 89.56 85 MET A O 1
ATOM 670 N N . SER A 1 86 ? 1.261 4.510 1.226 1.00 89.56 86 SER A N 1
ATOM 671 C CA . SER A 1 86 ? 2.322 3.582 0.866 1.00 89.56 86 SER A CA 1
ATOM 672 C C . SER A 1 86 ? 2.019 2.189 1.411 1.00 89.56 86 SER A C 1
ATOM 674 O O . SER A 1 86 ? 1.151 2.006 2.265 1.00 89.56 86 SER A O 1
ATOM 676 N N . PHE A 1 87 ? 2.716 1.188 0.895 1.00 91.75 87 PHE A N 1
ATOM 677 C CA . PHE A 1 87 ? 2.647 -0.177 1.388 1.00 91.75 87 PHE A CA 1
ATOM 678 C C . PHE A 1 87 ? 4.017 -0.829 1.246 1.00 91.75 87 PHE A C 1
ATOM 680 O O . PHE A 1 87 ? 4.680 -0.709 0.214 1.00 91.75 87 PHE A O 1
ATOM 687 N N . ALA A 1 88 ? 4.448 -1.501 2.305 1.00 90.75 88 ALA A N 1
ATOM 688 C CA . ALA A 1 88 ? 5.688 -2.250 2.330 1.00 90.75 88 ALA A CA 1
ATOM 689 C C . ALA A 1 88 ? 5.430 -3.679 1.851 1.00 90.75 88 ALA A C 1
ATOM 691 O O . ALA A 1 88 ? 4.502 -4.352 2.305 1.00 90.75 88 ALA A O 1
ATOM 692 N N . PHE A 1 89 ? 6.270 -4.159 0.939 1.00 92.88 89 PHE A N 1
ATOM 693 C CA . PHE A 1 89 ? 6.125 -5.484 0.355 1.00 92.88 89 PHE A CA 1
ATOM 694 C C . PHE A 1 89 ? 7.477 -6.114 0.035 1.00 92.88 89 PHE A C 1
ATOM 696 O O . PHE A 1 89 ? 8.474 -5.426 -0.183 1.00 92.88 89 PHE A O 1
ATOM 703 N N . ARG A 1 90 ? 7.502 -7.448 -0.030 1.00 95.94 90 ARG A N 1
ATOM 704 C CA . ARG A 1 90 ? 8.649 -8.208 -0.544 1.00 95.94 90 ARG A CA 1
ATOM 705 C C . ARG A 1 90 ? 8.345 -8.682 -1.955 1.00 95.94 90 ARG A C 1
ATOM 707 O O . ARG A 1 90 ? 7.279 -9.240 -2.200 1.00 95.94 90 ARG A O 1
ATOM 714 N N . VAL A 1 91 ? 9.282 -8.494 -2.879 1.00 96.25 91 VAL A N 1
ATOM 715 C CA . VAL A 1 91 ? 9.151 -9.019 -4.244 1.00 96.25 91 VAL A CA 1
ATOM 716 C C . VAL A 1 91 ? 9.364 -10.532 -4.223 1.00 96.25 91 VAL A C 1
ATOM 718 O O . VAL A 1 91 ? 10.382 -11.015 -3.731 1.00 96.25 91 VAL A O 1
ATOM 721 N N . LYS A 1 92 ? 8.396 -11.287 -4.751 1.00 97.88 92 LYS A N 1
ATOM 722 C CA . LYS A 1 92 ? 8.446 -12.757 -4.859 1.00 97.88 92 LYS A CA 1
ATOM 723 C C . LYS A 1 92 ? 8.695 -13.232 -6.286 1.00 97.88 92 LYS A C 1
ATOM 725 O O . LYS A 1 92 ? 9.235 -14.318 -6.472 1.00 97.88 92 LYS A O 1
ATOM 730 N N . ALA A 1 93 ? 8.299 -12.437 -7.276 1.00 97.94 93 ALA A N 1
ATOM 731 C CA . ALA A 1 93 ? 8.635 -12.637 -8.679 1.00 97.94 93 ALA A CA 1
ATOM 732 C C . ALA A 1 93 ? 8.656 -11.298 -9.409 1.00 97.94 93 ALA A C 1
ATOM 734 O O . ALA A 1 93 ? 7.836 -10.417 -9.138 1.00 97.94 93 ALA A O 1
ATOM 735 N N . GLN A 1 94 ? 9.582 -11.173 -10.350 1.00 97.44 94 GLN A N 1
ATOM 736 C CA . GLN A 1 94 ? 9.717 -10.018 -11.219 1.00 97.44 94 GLN A CA 1
ATOM 737 C C . GLN A 1 94 ? 10.354 -10.436 -12.539 1.00 97.44 94 GLN A C 1
ATOM 739 O O . GLN A 1 94 ? 11.061 -11.444 -12.595 1.00 97.44 94 GLN A O 1
ATOM 744 N N . LYS A 1 95 ? 10.162 -9.609 -13.559 1.00 97.00 95 LYS A N 1
ATOM 745 C CA . LYS A 1 95 ? 10.908 -9.672 -14.813 1.00 97.00 95 LYS A CA 1
ATOM 746 C C . LYS A 1 95 ? 11.376 -8.280 -15.217 1.00 97.00 95 LYS A C 1
ATOM 748 O O . LYS A 1 95 ? 10.837 -7.279 -14.740 1.00 97.00 95 LYS A O 1
ATOM 753 N N . TRP A 1 96 ? 12.356 -8.261 -16.103 1.00 97.06 96 TRP A N 1
ATOM 754 C CA . TRP A 1 96 ? 12.877 -7.059 -16.732 1.00 97.06 96 TRP A CA 1
ATOM 755 C C . TRP A 1 96 ? 12.685 -7.168 -18.238 1.00 97.06 96 TRP A C 1
ATOM 757 O O . TRP A 1 96 ? 12.824 -8.258 -18.799 1.00 97.06 96 TRP A O 1
ATOM 767 N N . GLU A 1 97 ? 12.309 -6.064 -18.867 1.00 96.31 97 GLU A N 1
ATOM 768 C CA . GLU A 1 97 ? 12.212 -5.946 -20.316 1.00 96.31 97 GLU A CA 1
ATOM 769 C C . GLU A 1 97 ? 12.483 -4.507 -20.763 1.00 96.31 97 GLU A C 1
ATOM 771 O O . GLU A 1 97 ? 12.569 -3.581 -19.953 1.00 96.31 97 GLU A O 1
ATOM 776 N N . ALA A 1 98 ? 12.615 -4.314 -22.073 1.00 95.75 98 ALA A N 1
ATOM 777 C CA . ALA A 1 98 ? 12.759 -2.983 -22.632 1.00 95.75 98 ALA A CA 1
ATOM 778 C C . ALA A 1 98 ? 11.428 -2.218 -22.564 1.00 95.75 98 ALA A C 1
ATOM 780 O O . ALA A 1 98 ? 10.403 -2.670 -23.080 1.00 95.75 98 ALA A O 1
ATOM 781 N N . ALA A 1 99 ? 11.446 -1.041 -21.942 1.00 93.00 99 ALA A N 1
ATOM 782 C CA . ALA A 1 99 ? 10.332 -0.110 -21.946 1.00 93.00 99 ALA A CA 1
ATOM 783 C C . ALA A 1 99 ? 10.036 0.372 -23.381 1.00 93.00 99 ALA A C 1
ATOM 785 O O . ALA A 1 99 ? 10.966 0.563 -24.170 1.00 93.00 99 ALA A O 1
ATOM 786 N N . PRO A 1 100 ? 8.767 0.663 -23.728 1.00 91.06 100 PRO A N 1
ATOM 787 C CA . PRO A 1 100 ? 8.433 1.263 -25.016 1.00 91.06 100 PRO A CA 1
ATOM 788 C C . PRO A 1 100 ? 9.260 2.529 -25.286 1.00 91.06 100 PRO A C 1
ATOM 790 O O . PRO A 1 100 ? 9.246 3.470 -24.493 1.00 91.06 100 PRO A O 1
ATOM 793 N N . GLY A 1 101 ? 9.981 2.545 -26.410 1.00 93.12 101 GLY A N 1
ATOM 794 C CA . GLY A 1 101 ? 10.863 3.654 -26.792 1.00 93.12 101 GLY A CA 1
ATOM 795 C C . GLY A 1 101 ? 12.288 3.587 -26.229 1.00 93.12 101 GLY A C 1
ATOM 796 O O . GLY A 1 101 ? 13.056 4.517 -26.458 1.00 93.12 101 GLY A O 1
ATOM 797 N N . PHE A 1 102 ? 12.663 2.506 -25.540 1.00 92.00 102 PHE A N 1
ATOM 798 C CA . PHE A 1 102 ? 14.016 2.271 -25.034 1.00 92.00 102 PHE A CA 1
ATOM 799 C C . PHE A 1 102 ? 14.557 0.935 -25.554 1.00 92.00 102 PHE A C 1
ATOM 801 O O . PHE A 1 102 ? 13.804 -0.011 -25.766 1.00 92.00 102 PHE A O 1
ATOM 808 N N . THR A 1 103 ? 15.869 0.855 -25.783 1.00 93.31 103 THR A N 1
ATOM 809 C CA . THR A 1 103 ? 16.551 -0.380 -26.220 1.00 93.31 103 THR A CA 1
ATOM 810 C C . THR A 1 103 ? 17.172 -1.157 -25.064 1.00 93.31 103 THR A C 1
ATOM 812 O O . THR A 1 103 ? 17.568 -2.304 -25.241 1.00 93.31 103 THR A O 1
ATOM 815 N N . ASP A 1 104 ? 17.291 -0.526 -23.898 1.00 93.25 104 ASP A N 1
ATOM 816 C CA . ASP A 1 104 ? 17.855 -1.125 -22.695 1.00 93.25 104 ASP A CA 1
ATOM 817 C C . ASP A 1 104 ? 16.886 -2.175 -22.114 1.00 93.25 104 ASP A C 1
ATOM 819 O O . ASP A 1 104 ? 15.768 -1.805 -21.738 1.00 93.25 104 ASP A O 1
ATOM 823 N N . PRO A 1 105 ? 17.270 -3.462 -22.023 1.00 92.88 105 PRO A N 1
ATOM 824 C CA . PRO A 1 105 ? 16.416 -4.517 -21.480 1.00 92.88 105 PRO A CA 1
ATOM 825 C C . PRO A 1 105 ? 16.131 -4.385 -19.975 1.00 92.88 105 PRO A C 1
ATOM 827 O O . PRO A 1 105 ? 15.265 -5.101 -19.476 1.00 92.88 105 PRO A O 1
ATOM 830 N N . GLU A 1 106 ? 16.808 -3.487 -19.253 1.00 94.06 106 GLU A N 1
ATOM 831 C CA . GLU A 1 106 ? 16.559 -3.207 -17.831 1.00 94.06 106 GLU A CA 1
ATOM 832 C C . GLU A 1 106 ? 15.741 -1.922 -17.607 1.00 94.06 106 GLU A C 1
ATOM 834 O O . GLU A 1 106 ? 15.517 -1.487 -16.479 1.00 94.06 106 GLU A O 1
ATOM 839 N N . SER A 1 107 ? 15.213 -1.322 -18.676 1.00 95.31 107 SER A N 1
ATOM 840 C CA . SER A 1 107 ? 14.463 -0.064 -18.583 1.00 95.31 107 SER A CA 1
ATOM 841 C C . SER A 1 107 ? 13.036 -0.205 -18.025 1.00 95.31 107 SER A C 1
ATOM 843 O O . SER A 1 107 ? 12.462 0.789 -17.565 1.00 95.31 107 SER A O 1
ATOM 845 N N . LEU A 1 108 ? 12.454 -1.410 -18.011 1.00 94.94 108 LEU A N 1
ATOM 846 C CA . LEU A 1 108 ? 11.160 -1.707 -17.389 1.00 94.94 108 LEU A CA 1
ATOM 847 C C . LEU A 1 108 ? 11.262 -2.907 -16.439 1.00 94.94 108 LEU A C 1
ATOM 849 O O . LEU A 1 108 ? 11.464 -4.045 -16.855 1.00 94.94 108 LEU A O 1
ATOM 853 N N . ARG A 1 109 ? 11.027 -2.652 -15.151 1.00 95.50 109 ARG A N 1
ATOM 854 C CA . ARG A 1 109 ? 10.855 -3.659 -14.103 1.00 95.50 109 ARG A CA 1
ATOM 855 C C . ARG A 1 109 ? 9.376 -3.955 -13.904 1.00 95.50 109 ARG A C 1
ATOM 857 O O . ARG A 1 109 ? 8.624 -3.076 -13.485 1.00 95.50 109 ARG A O 1
ATOM 864 N N . ILE A 1 110 ? 8.970 -5.205 -14.099 1.00 95.12 110 ILE A N 1
ATOM 865 C CA . ILE A 1 110 ? 7.602 -5.658 -13.824 1.00 95.12 110 ILE A CA 1
ATOM 866 C C . ILE A 1 110 ? 7.620 -6.577 -12.608 1.00 95.12 110 ILE A C 1
ATOM 868 O O . ILE A 1 110 ? 8.149 -7.688 -12.658 1.00 95.12 110 ILE A O 1
ATOM 872 N N . ILE A 1 111 ? 7.019 -6.124 -11.511 1.00 95.25 111 ILE A N 1
ATOM 873 C CA . ILE A 1 111 ? 6.822 -6.905 -10.291 1.00 95.25 111 ILE A CA 1
ATOM 874 C C . ILE A 1 111 ? 5.565 -7.752 -10.475 1.00 95.25 111 ILE A C 1
ATOM 876 O O . ILE A 1 111 ? 4.447 -7.243 -10.479 1.00 95.25 111 ILE A O 1
ATOM 880 N N . GLN A 1 112 ? 5.758 -9.058 -10.628 1.00 95.81 112 GLN A N 1
ATOM 881 C CA . GLN A 1 112 ? 4.685 -9.996 -10.953 1.00 95.81 112 GLN A CA 1
ATOM 882 C C . GLN A 1 112 ? 3.994 -10.558 -9.719 1.00 95.81 112 GLN A C 1
ATOM 884 O O . GLN A 1 112 ? 2.839 -10.955 -9.801 1.00 95.81 112 GLN A O 1
ATOM 889 N N . ARG A 1 113 ? 4.708 -10.654 -8.591 1.00 96.50 113 ARG A N 1
ATOM 890 C CA . ARG A 1 113 ? 4.163 -11.160 -7.328 1.00 96.50 113 ARG A CA 1
ATOM 891 C C . ARG A 1 113 ? 4.820 -10.479 -6.146 1.00 96.50 113 ARG A C 1
ATOM 893 O O . ARG A 1 113 ? 6.051 -10.365 -6.099 1.00 96.50 113 ARG A O 1
ATOM 900 N N . VAL A 1 114 ? 4.003 -10.109 -5.169 1.00 96.50 114 VAL A N 1
ATOM 901 C CA . VAL A 1 114 ? 4.456 -9.536 -3.902 1.00 96.50 114 VAL A CA 1
ATOM 902 C C . VAL A 1 114 ? 3.965 -10.349 -2.712 1.00 96.50 114 VAL A C 1
ATOM 904 O O . VAL A 1 114 ? 2.975 -11.069 -2.800 1.00 96.50 114 VAL A O 1
ATOM 907 N N . ASP A 1 115 ? 4.662 -10.213 -1.591 1.00 97.44 115 ASP A N 1
ATOM 908 C CA . ASP A 1 115 ? 4.247 -10.722 -0.289 1.00 97.44 115 ASP A CA 1
ATOM 909 C C . ASP A 1 115 ? 4.082 -9.554 0.690 1.00 97.44 115 ASP A C 1
ATOM 911 O O . ASP A 1 115 ? 5.042 -8.822 0.962 1.00 97.44 115 ASP A O 1
ATOM 915 N N . LEU A 1 116 ? 2.853 -9.382 1.186 1.00 97.19 116 LEU A N 1
ATOM 916 C CA . LEU A 1 116 ? 2.468 -8.364 2.169 1.00 97.19 116 LEU A CA 1
ATOM 917 C C . LEU A 1 116 ? 2.532 -8.877 3.613 1.00 97.19 116 LEU A C 1
ATOM 919 O O . LEU A 1 116 ? 2.337 -8.104 4.552 1.00 97.19 116 LEU A O 1
ATOM 923 N N . ASN A 1 117 ? 2.763 -10.175 3.825 1.00 98.00 117 ASN A N 1
ATOM 924 C CA . ASN A 1 117 ? 2.729 -10.759 5.155 1.00 98.00 117 ASN A CA 1
ATOM 925 C C . ASN A 1 117 ? 3.839 -10.173 6.036 1.00 98.00 117 ASN A C 1
ATOM 927 O O . ASN A 1 117 ? 5.003 -10.065 5.633 1.00 98.00 117 ASN A O 1
ATOM 931 N N . LYS A 1 118 ? 3.482 -9.801 7.266 1.00 97.31 118 LYS A N 1
ATOM 932 C CA . LYS A 1 118 ? 4.366 -9.098 8.208 1.00 97.31 118 LYS A CA 1
ATOM 933 C C . LYS A 1 118 ? 4.930 -7.784 7.648 1.00 97.31 118 LYS A C 1
ATOM 935 O O . LYS A 1 118 ? 6.041 -7.402 8.012 1.00 97.31 118 LYS A O 1
ATOM 940 N N . GLY A 1 119 ? 4.206 -7.145 6.732 1.00 96.31 119 GLY A N 1
ATOM 941 C CA . GLY A 1 119 ? 4.464 -5.789 6.254 1.00 96.31 119 GLY A CA 1
ATOM 942 C C . GLY A 1 119 ? 3.475 -4.788 6.845 1.00 96.31 119 GLY A C 1
ATOM 943 O O . GLY A 1 119 ? 2.881 -5.021 7.906 1.00 96.31 119 GLY A O 1
ATOM 944 N N . ASP A 1 120 ? 3.270 -3.688 6.128 1.00 96.50 120 ASP A N 1
ATOM 945 C CA . ASP A 1 120 ? 2.299 -2.664 6.485 1.00 96.50 120 ASP A CA 1
ATOM 946 C C . ASP A 1 120 ? 1.752 -1.925 5.256 1.00 96.50 120 ASP A C 1
ATOM 948 O O . ASP A 1 120 ? 2.377 -1.867 4.197 1.00 96.50 120 ASP A O 1
ATOM 952 N N . VAL A 1 121 ? 0.569 -1.348 5.431 1.00 95.38 121 VAL A N 1
ATOM 953 C CA . VAL A 1 121 ? 0.051 -0.236 4.632 1.00 95.38 121 VAL A CA 1
ATOM 954 C C . VAL A 1 121 ? 0.102 1.009 5.513 1.00 95.38 121 VAL A C 1
ATOM 956 O O . VAL A 1 121 ? -0.128 0.921 6.716 1.00 95.38 121 VAL A O 1
ATOM 959 N N . SER A 1 122 ? 0.388 2.173 4.948 1.00 94.62 122 SER A N 1
ATOM 960 C CA . SER A 1 122 ? 0.621 3.388 5.729 1.00 94.62 122 SER A CA 1
ATOM 961 C C . SER A 1 122 ? 0.001 4.609 5.085 1.00 94.62 122 SER A C 1
ATOM 963 O O . SER A 1 122 ? 0.167 4.808 3.882 1.00 94.62 122 SER A O 1
ATOM 965 N N . VAL A 1 123 ? -0.628 5.458 5.902 1.00 93.94 123 VAL A N 1
ATOM 966 C CA . VAL A 1 123 ? -0.843 6.864 5.532 1.00 93.94 123 VAL A CA 1
ATOM 967 C C . VAL A 1 123 ? 0.499 7.568 5.647 1.00 93.94 123 VAL A C 1
ATOM 969 O O . VAL A 1 123 ? 1.162 7.456 6.681 1.00 93.94 123 VAL A O 1
ATOM 972 N N . VAL A 1 124 ? 0.925 8.251 4.591 1.00 92.56 124 VAL A N 1
ATOM 973 C CA . VAL A 1 124 ? 2.259 8.858 4.526 1.00 92.56 124 VAL A CA 1
ATOM 974 C C . VAL A 1 124 ? 2.178 10.344 4.224 1.00 92.56 124 VAL A C 1
ATOM 976 O O . VAL A 1 124 ? 1.225 10.808 3.609 1.00 92.56 124 VAL A O 1
ATOM 979 N N . ASN A 1 125 ? 3.192 11.092 4.659 1.00 91.31 125 ASN A N 1
ATOM 980 C CA . ASN A 1 125 ? 3.300 12.514 4.327 1.00 91.31 125 ASN A CA 1
ATOM 981 C C . ASN A 1 125 ? 3.520 12.726 2.823 1.00 91.31 125 ASN A C 1
ATOM 983 O O . ASN A 1 125 ? 3.003 13.680 2.261 1.00 91.31 125 ASN A O 1
ATOM 987 N N . PHE A 1 126 ? 4.321 11.851 2.206 1.00 86.50 126 PHE A N 1
ATOM 988 C CA . PHE A 1 126 ? 4.663 11.890 0.788 1.00 86.50 126 PHE A CA 1
ATOM 989 C C . PHE A 1 126 ? 4.694 10.458 0.256 1.00 86.50 126 PHE A C 1
ATOM 991 O O . PHE A 1 126 ? 5.514 9.640 0.685 1.00 86.50 126 PHE A O 1
ATOM 998 N N . GLY A 1 127 ? 3.779 10.137 -0.646 1.00 78.50 127 GLY A N 1
ATOM 999 C CA . GLY A 1 127 ? 3.695 8.854 -1.318 1.00 78.50 127 GLY A CA 1
ATOM 1000 C C . GLY A 1 127 ? 4.721 8.749 -2.437 1.00 78.50 127 GLY A C 1
ATOM 1001 O O . GLY A 1 127 ? 5.065 9.704 -3.131 1.00 78.50 127 GLY A O 1
ATOM 1002 N N . ALA A 1 128 ? 5.215 7.532 -2.655 1.00 64.69 128 ALA A N 1
ATOM 1003 C CA . ALA A 1 128 ? 6.126 7.270 -3.764 1.00 64.69 128 ALA A CA 1
ATOM 1004 C C . ALA A 1 128 ? 5.409 7.232 -5.131 1.00 64.69 128 ALA A C 1
ATOM 1006 O O . ALA A 1 128 ? 6.070 7.138 -6.167 1.00 64.69 128 ALA A O 1
ATOM 1007 N N . ASN A 1 129 ? 4.070 7.269 -5.148 1.00 64.88 129 ASN A N 1
ATOM 1008 C CA . ASN A 1 129 ? 3.266 7.310 -6.362 1.00 64.88 129 ASN A CA 1
ATOM 1009 C C . ASN A 1 129 ? 2.086 8.294 -6.198 1.00 64.88 129 ASN A C 1
ATOM 1011 O O . ASN A 1 129 ? 1.261 8.083 -5.306 1.00 64.88 129 ASN A O 1
ATOM 1015 N N . PRO A 1 130 ? 1.944 9.302 -7.084 1.00 57.34 130 PRO A N 1
ATOM 1016 C CA . PRO A 1 130 ? 0.866 10.295 -7.018 1.00 57.34 130 PRO A CA 1
ATOM 1017 C C . PRO A 1 130 ? -0.536 9.719 -7.284 1.00 57.34 130 PRO A C 1
ATOM 1019 O O . PRO A 1 130 ? -1.519 10.443 -7.220 1.00 57.34 130 PRO A O 1
ATOM 1022 N N . THR A 1 131 ? -0.650 8.431 -7.622 1.00 58.59 131 THR A N 1
ATOM 1023 C CA . THR A 1 131 ? -1.933 7.758 -7.895 1.00 58.59 131 THR A CA 1
ATOM 1024 C C . THR A 1 131 ? -2.507 7.005 -6.688 1.00 58.59 131 THR A C 1
ATOM 1026 O O . THR A 1 131 ? -3.473 6.248 -6.816 1.00 58.59 131 THR A O 1
ATOM 1029 N N . THR A 1 132 ? -1.933 7.199 -5.499 1.00 60.31 132 THR A N 1
ATOM 1030 C CA . THR A 1 132 ? -2.538 6.719 -4.251 1.00 60.31 132 THR A CA 1
ATOM 1031 C C . THR A 1 132 ? -3.515 7.749 -3.698 1.00 60.31 132 THR A C 1
ATOM 1033 O O . THR A 1 132 ? -3.291 8.946 -3.821 1.00 60.31 132 THR A O 1
ATOM 1036 N N . SER A 1 133 ? -4.620 7.291 -3.110 1.00 64.12 133 SER A N 1
ATOM 1037 C CA . SER A 1 133 ? -5.567 8.172 -2.418 1.00 64.12 133 SER A CA 1
ATOM 1038 C C . SER A 1 133 ? -6.047 7.536 -1.120 1.00 64.12 133 SER A C 1
ATOM 1040 O O . SER A 1 133 ? -6.384 6.347 -1.079 1.00 64.12 133 SER A O 1
ATOM 1042 N N . ALA A 1 134 ? -6.108 8.333 -0.059 1.00 69.38 134 ALA A N 1
ATOM 1043 C CA . ALA A 1 134 ? -6.681 7.978 1.228 1.00 69.38 134 ALA A CA 1
ATOM 1044 C C . ALA A 1 134 ? -7.792 8.946 1.623 1.00 69.38 134 ALA A C 1
ATOM 1046 O O . ALA A 1 134 ? -7.728 10.149 1.402 1.00 69.38 134 ALA A O 1
ATOM 1047 N N . SER A 1 135 ? -8.826 8.407 2.259 1.00 70.25 135 SER A N 1
ATOM 1048 C CA . SER A 1 135 ? -9.943 9.184 2.781 1.00 70.25 135 SER A CA 1
ATOM 1049 C C . SER A 1 135 ? -10.443 8.587 4.092 1.00 70.25 135 SER A C 1
ATOM 1051 O O . SER A 1 135 ? -10.477 7.366 4.274 1.00 70.25 135 SER A O 1
ATOM 1053 N N . VAL A 1 136 ? -10.873 9.452 5.008 1.00 71.94 136 VAL A N 1
ATOM 1054 C CA . VAL A 1 136 ? -11.535 9.060 6.258 1.00 71.94 136 VAL A CA 1
ATOM 1055 C C . VAL A 1 136 ? -12.952 9.599 6.259 1.00 71.94 136 VAL A C 1
ATOM 1057 O O . VAL A 1 136 ? -13.197 10.756 5.919 1.00 71.94 136 VAL A O 1
ATOM 1060 N N . ARG A 1 137 ? -13.903 8.753 6.655 1.00 68.94 137 ARG A N 1
ATOM 1061 C CA . ARG A 1 137 ? -15.306 9.134 6.811 1.00 68.94 137 ARG A CA 1
ATOM 1062 C C . ARG A 1 137 ? -15.934 8.458 8.022 1.00 68.94 137 ARG A C 1
ATOM 1064 O O . ARG A 1 137 ? -15.598 7.330 8.377 1.00 68.94 137 ARG A O 1
ATOM 1071 N N . THR A 1 138 ? -16.891 9.137 8.640 1.00 65.56 138 THR A N 1
ATOM 1072 C CA . THR A 1 138 ? -17.672 8.570 9.744 1.00 65.56 138 THR A CA 1
ATOM 1073 C C . THR A 1 138 ? -18.550 7.424 9.220 1.00 65.56 138 THR A C 1
ATOM 1075 O O . THR A 1 138 ? -19.154 7.551 8.155 1.00 65.56 138 THR A O 1
ATOM 1078 N N . LEU A 1 139 ? -18.628 6.302 9.945 1.00 52.19 139 LEU A N 1
ATOM 1079 C CA . LEU A 1 139 ? -19.622 5.258 9.663 1.00 52.19 139 LEU A CA 1
ATOM 1080 C C . LEU A 1 139 ? -21.008 5.751 10.083 1.00 52.19 139 LEU A C 1
ATOM 1082 O O . LEU A 1 139 ? -21.153 6.304 11.169 1.00 52.19 139 LEU A O 1
ATOM 1086 N N . THR A 1 140 ? -22.030 5.545 9.253 1.00 45.28 140 THR A N 1
ATOM 1087 C CA . THR A 1 140 ? -23.430 5.822 9.611 1.00 45.28 140 THR A CA 1
ATOM 1088 C C . THR A 1 140 ? -24.284 4.589 9.290 1.00 45.28 140 THR A C 1
ATOM 1090 O O . THR A 1 140 ? -24.192 4.106 8.161 1.00 45.28 140 THR A O 1
ATOM 1093 N N . PRO A 1 141 ? -25.081 4.062 10.244 1.00 49.75 141 PRO A N 1
ATOM 1094 C CA . PRO A 1 141 ? -25.111 4.449 11.652 1.00 49.75 141 PRO A CA 1
ATOM 1095 C C . PRO A 1 141 ? -23.800 3.998 12.306 1.00 49.75 141 PRO A C 1
ATOM 1097 O O . PRO A 1 141 ? -23.370 2.857 12.142 1.00 49.75 141 PRO A O 1
ATOM 1100 N N . ALA A 1 142 ? -23.104 4.907 12.989 1.00 51.34 142 ALA A N 1
ATOM 1101 C CA . ALA A 1 142 ? -21.926 4.524 13.750 1.00 51.34 142 ALA A CA 1
ATOM 1102 C C . ALA A 1 142 ? -22.404 3.496 14.774 1.00 51.34 142 ALA A C 1
ATOM 1104 O O . ALA A 1 142 ? -23.268 3.827 15.581 1.00 51.34 142 ALA A O 1
ATOM 1105 N N . ILE A 1 143 ? -21.863 2.277 14.737 1.00 55.75 143 ILE A N 1
ATOM 1106 C CA . ILE A 1 143 ? -22.301 1.163 15.597 1.00 55.75 143 ILE A CA 1
ATOM 1107 C C . ILE A 1 143 ? -22.298 1.587 17.087 1.00 55.75 143 ILE A C 1
ATOM 1109 O O . ILE A 1 143 ? -23.043 1.042 17.893 1.00 55.75 143 ILE A O 1
ATOM 1113 N N . ASN A 1 144 ? -21.516 2.619 17.444 1.00 58.81 144 ASN A N 1
ATOM 1114 C CA . ASN A 1 144 ? -21.450 3.229 18.777 1.00 58.81 144 ASN A CA 1
ATOM 1115 C C . ASN A 1 144 ? -20.936 4.698 18.812 1.00 58.81 144 ASN A C 1
ATOM 1117 O O . ASN A 1 144 ? -20.464 5.157 19.850 1.00 58.81 144 ASN A O 1
ATOM 1121 N N . GLY A 1 145 ? -20.915 5.436 17.693 1.00 61.16 145 GLY A N 1
ATOM 1122 C CA . GLY A 1 145 ? -20.346 6.803 17.621 1.00 61.16 145 GLY A CA 1
ATOM 1123 C C . GLY A 1 145 ? -18.811 6.915 17.741 1.00 61.16 145 GLY A C 1
ATOM 1124 O O . GLY A 1 145 ? -18.250 7.974 17.451 1.00 61.16 145 GLY A O 1
ATOM 1125 N N . ARG A 1 146 ? -18.116 5.828 18.106 1.00 67.62 146 ARG A N 1
ATOM 1126 C CA . ARG A 1 146 ? -16.662 5.775 18.355 1.00 67.62 146 ARG A CA 1
ATOM 1127 C C . ARG A 1 146 ? -15.854 5.214 17.191 1.00 67.62 146 ARG A C 1
ATOM 1129 O O . ARG A 1 146 ? -14.640 5.109 17.289 1.00 67.62 146 ARG A O 1
ATOM 1136 N N . THR A 1 147 ? -16.505 4.867 16.090 1.00 74.31 147 THR A N 1
ATOM 1137 C CA . THR A 1 147 ? -15.857 4.172 14.979 1.00 74.31 147 THR A CA 1
ATOM 1138 C C . THR A 1 147 ? -15.799 5.032 13.722 1.00 74.31 147 THR A C 1
ATOM 1140 O O . THR A 1 147 ? -16.798 5.644 13.330 1.00 74.31 147 THR A O 1
ATOM 1143 N N . GLN A 1 148 ? -14.643 5.042 13.056 1.00 77.56 148 GLN A N 1
ATOM 1144 C CA . GLN A 1 148 ? -14.465 5.652 11.733 1.00 77.56 148 GLN A CA 1
ATOM 1145 C C . GLN A 1 148 ? -14.122 4.619 10.677 1.00 77.56 148 GLN A C 1
ATOM 1147 O O . GLN A 1 148 ? -13.438 3.638 10.958 1.00 77.56 148 GLN A O 1
ATOM 1152 N N . LEU A 1 149 ? -14.564 4.881 9.447 1.00 80.62 149 LEU A N 1
ATOM 1153 C CA . LEU A 1 149 ? -14.129 4.125 8.287 1.00 80.62 149 LEU A CA 1
ATOM 1154 C C . LEU A 1 149 ? -12.999 4.870 7.594 1.00 80.62 149 LEU A C 1
ATOM 1156 O O . LEU A 1 149 ? -13.192 5.953 7.038 1.00 80.62 149 LEU A O 1
ATOM 1160 N N . PHE A 1 150 ? -11.844 4.235 7.572 1.00 86.38 150 PHE A N 1
ATOM 1161 C CA . PHE A 1 150 ? -10.746 4.596 6.702 1.00 86.38 150 PHE A CA 1
ATOM 1162 C C . PHE A 1 150 ? -10.870 3.814 5.392 1.00 86.38 150 PHE A C 1
ATOM 1164 O O . PHE A 1 150 ? -11.125 2.604 5.397 1.00 86.38 150 PHE A O 1
ATOM 1171 N N . ARG A 1 151 ? -10.712 4.500 4.259 1.00 82.25 151 ARG A N 1
ATOM 1172 C CA . ARG A 1 151 ? -10.654 3.882 2.932 1.00 82.25 151 ARG A CA 1
ATOM 1173 C C . ARG A 1 151 ? -9.510 4.476 2.136 1.00 82.25 151 ARG A C 1
ATOM 1175 O O . ARG A 1 151 ? -9.466 5.686 1.935 1.00 82.25 151 ARG A O 1
ATOM 1182 N N . ALA A 1 152 ? -8.668 3.606 1.606 1.00 78.44 152 ALA A N 1
ATOM 1183 C CA . ALA A 1 152 ? -7.618 3.975 0.680 1.00 78.44 152 ALA A CA 1
ATOM 1184 C C . ALA A 1 152 ? -7.616 3.076 -0.553 1.00 78.44 152 ALA A C 1
ATOM 1186 O O . ALA A 1 152 ? -8.072 1.926 -0.517 1.00 78.44 152 ALA A O 1
ATOM 1187 N N . ARG A 1 153 ? -7.093 3.627 -1.645 1.00 74.69 153 ARG A N 1
ATOM 1188 C CA . ARG A 1 153 ? -6.857 2.933 -2.906 1.00 74.69 153 ARG A CA 1
ATOM 1189 C C . ARG A 1 153 ? -5.438 3.213 -3.375 1.00 74.69 153 ARG A C 1
ATOM 1191 O O . ARG A 1 153 ? -4.981 4.355 -3.357 1.00 74.69 153 ARG A O 1
ATOM 1198 N N . PHE A 1 154 ? -4.788 2.165 -3.847 1.00 71.69 154 PHE A N 1
ATOM 1199 C CA . PHE A 1 154 ? -3.546 2.230 -4.595 1.00 71.69 154 PHE A CA 1
ATOM 1200 C C . PHE A 1 154 ? -3.901 1.911 -6.042 1.00 71.69 154 PHE A C 1
ATOM 1202 O O . PHE A 1 154 ? -4.314 0.784 -6.319 1.00 71.69 154 PHE A O 1
ATOM 1209 N N . ALA A 1 155 ? -3.808 2.892 -6.942 1.00 59.97 155 ALA A N 1
ATOM 1210 C CA . ALA A 1 155 ? -3.994 2.615 -8.361 1.00 59.97 155 ALA A CA 1
ATOM 1211 C C . ALA A 1 155 ? -2.877 1.691 -8.880 1.00 59.97 155 ALA A C 1
ATOM 1213 O O . ALA A 1 155 ? -1.836 1.581 -8.234 1.00 59.97 155 ALA A O 1
ATOM 1214 N N . ALA A 1 156 ? -3.065 1.056 -10.041 1.00 58.44 156 ALA A N 1
ATOM 1215 C CA . ALA A 1 156 ? -2.044 0.272 -10.724 1.00 58.44 156 ALA A CA 1
ATOM 1216 C C . ALA A 1 156 ? -0.728 1.065 -10.762 1.00 58.44 156 ALA A C 1
ATOM 1218 O O . ALA A 1 156 ? -0.642 2.154 -11.331 1.00 58.44 156 ALA A O 1
ATOM 1219 N N . LEU A 1 157 ? 0.278 0.548 -10.058 1.00 65.50 157 LEU A N 1
ATOM 1220 C CA . LEU A 1 157 ? 1.467 1.320 -9.735 1.00 65.50 157 LEU A CA 1
ATOM 1221 C C . LEU A 1 157 ? 2.436 1.244 -10.896 1.00 65.50 157 LEU A C 1
ATOM 1223 O O . LEU A 1 157 ? 3.119 0.236 -11.050 1.00 6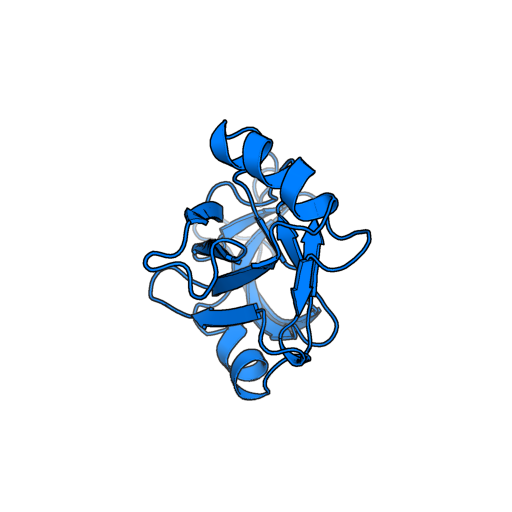5.50 157 LEU A O 1
ATOM 1227 N N . THR A 1 158 ? 2.531 2.333 -11.648 1.00 73.12 158 THR A N 1
ATOM 1228 C CA . THR A 1 158 ? 3.672 2.615 -12.517 1.00 73.12 158 THR A CA 1
ATOM 1229 C C . THR A 1 158 ? 4.402 3.838 -11.972 1.00 73.12 158 THR A C 1
ATOM 1231 O O . THR A 1 158 ? 3.780 4.878 -11.744 1.00 73.12 158 THR A O 1
ATOM 1234 N N . ARG A 1 159 ? 5.713 3.736 -11.736 1.00 80.19 159 ARG A N 1
ATOM 1235 C CA . ARG A 1 159 ? 6.553 4.859 -11.287 1.00 80.19 159 ARG A CA 1
ATOM 1236 C C . ARG A 1 159 ? 7.902 4.874 -11.990 1.00 80.19 159 ARG A C 1
ATOM 1238 O O . ARG A 1 159 ? 8.411 3.835 -12.391 1.00 80.19 159 ARG A O 1
ATOM 1245 N N . LYS A 1 160 ? 8.500 6.058 -12.104 1.00 77.75 160 LYS A N 1
ATOM 1246 C CA . LYS A 1 160 ? 9.895 6.215 -12.527 1.00 77.75 160 LYS A CA 1
ATOM 1247 C C . LYS A 1 160 ? 10.797 6.122 -11.300 1.00 77.75 160 LY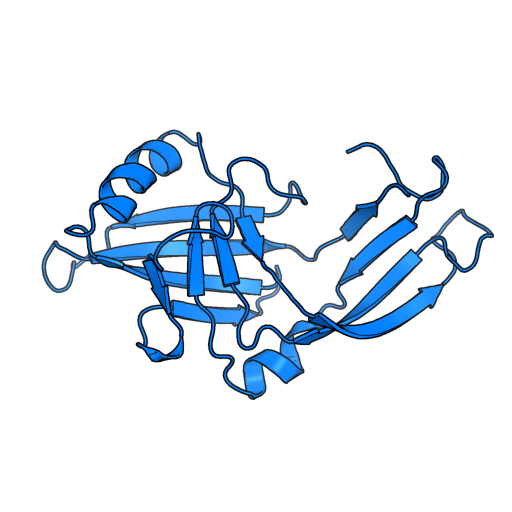S A C 1
ATOM 1249 O O . LYS A 1 160 ? 10.522 6.773 -10.296 1.00 77.75 160 LYS A O 1
ATOM 1254 N N . VAL A 1 161 ? 11.847 5.318 -11.396 1.00 77.06 161 VAL A N 1
ATOM 1255 C CA . VAL A 1 161 ? 12.826 5.071 -10.334 1.00 77.06 161 VAL A CA 1
ATOM 1256 C C . VAL A 1 161 ? 14.185 5.598 -10.786 1.00 77.06 161 VAL A C 1
ATOM 1258 O O . VAL A 1 161 ? 14.487 5.551 -11.978 1.00 77.06 161 VAL A O 1
ATOM 1261 N N . SER A 1 162 ? 14.969 6.142 -9.860 1.00 81.00 162 SER A N 1
ATOM 1262 C CA . SER A 1 162 ? 16.367 6.542 -10.072 1.00 81.00 162 SER A CA 1
ATOM 1263 C C . SER A 1 162 ? 17.297 5.515 -9.421 1.00 81.00 162 SER A C 1
ATOM 1265 O O . SER A 1 162 ? 16.877 4.862 -8.464 1.00 81.00 162 SER A O 1
ATOM 1267 N N . ASN A 1 163 ? 18.530 5.400 -9.921 1.00 61.53 163 ASN A N 1
ATOM 1268 C CA . ASN A 1 163 ? 19.601 4.643 -9.258 1.00 61.53 163 ASN A CA 1
ATOM 1269 C C . ASN A 1 163 ? 20.014 5.258 -7.917 1.00 61.53 163 ASN A C 1
ATOM 1271 O O . ASN A 1 163 ? 19.893 6.499 -7.774 1.00 61.53 163 ASN A O 1
#

InterPro domains:
  IPR006433 Prohead protease [TIGR01543] (8-135)
  IPR054613 Prohead serine protease domain [PF04586] (9-137)

Foldseek 3Di:
DDFAPVQVFAKEFEDLCQCVVQVVVQAWAFEEAAQDDDGQFISVVVQWDWDADQFGIKIKGKGFQVDPVCVVVQVCQVVVQFFFKDWDWDQPDKAFQADVPGPDRRRYIYRHYIHRHHIYMYGYSDYQAPQKGKHKDDDVVNPPSGIIMIIIDDGRDIHGDHD